Protein AF-A0A1Y1YSC6-F1 (afdb_monomer)

Organism: NCBI:txid1754190

Sequence (112 aa):
MGLGKTIQTISLIWTLLTLIICPASLVMLRSLYEDLSKVSFDIIICDEGHRLKSAQIKTALAIKSLNISKRIILSGTPIQNDMGEFLLWLILLIQEFWVHFNLFEKYLKYPL

InterPro domains:
  IPR000330 SNF2, N-terminal domain [PF00176] (22-111)
  IPR014001 Helicase superfamily 1/2, ATP-binding domain [PS51192] (28-96)
  IPR027417 P-loop containing nucleoside triphosphate hydrolase [SSF52540] (1-110)
  IPR038718 SNF2-like, N-terminal domain superfamily [G3DSA:3.40.50.10810] (1-28)
  IPR038718 SNF2-like, N-terminal domain superfamily [G3DSA:3.40.50.10810] (29-112)
  IPR050496 SNF2/RAD54 Helicase and DNA Repair [PTHR45629] (28-87)

Structure (mmCIF, N/CA/C/O backbone):
data_AF-A0A1Y1YSC6-F1
#
_entry.id   AF-A0A1Y1YSC6-F1
#
loop_
_atom_site.group_PDB
_atom_site.id
_atom_site.type_symbol
_atom_site.label_atom_id
_atom_site.label_alt_id
_atom_site.label_comp_id
_atom_site.label_asym_id
_atom_site.label_entity_id
_atom_site.label_seq_id
_atom_site.pdbx_PDB_ins_code
_atom_site.Cartn_x
_atom_site.Cartn_y
_atom_site.Cartn_z
_atom_site.occupancy
_atom_site.B_iso_or_equiv
_atom_site.auth_seq_id
_atom_site.auth_comp_id
_atom_site.auth_asym_id
_atom_site.auth_atom_id
_atom_site.pdbx_PDB_model_num
ATOM 1 N N . MET A 1 1 ? -1.689 -13.641 -16.057 1.00 49.12 1 MET A N 1
ATOM 2 C CA . MET A 1 1 ? -2.930 -14.259 -16.583 1.00 49.12 1 MET A CA 1
ATOM 3 C C . MET A 1 1 ? -3.237 -15.531 -15.788 1.00 49.12 1 MET A C 1
ATOM 5 O O . MET A 1 1 ? -2.317 -16.295 -15.548 1.00 49.12 1 MET A O 1
ATOM 9 N N . GLY A 1 2 ? -4.477 -15.728 -15.321 1.00 56.69 2 GLY A N 1
ATOM 10 C CA . GLY A 1 2 ? -5.020 -17.050 -14.939 1.00 56.69 2 GLY A CA 1
ATOM 11 C C . GLY A 1 2 ? -4.993 -17.523 -13.472 1.00 56.69 2 GLY A C 1
ATOM 12 O O . GLY A 1 2 ? -5.826 -18.344 -13.117 1.00 56.69 2 GLY A O 1
ATOM 13 N N . LEU A 1 3 ? -4.125 -17.019 -12.588 1.00 58.16 3 LEU A N 1
ATOM 14 C CA . LEU A 1 3 ? -3.903 -17.623 -11.249 1.00 58.16 3 LEU A CA 1
ATOM 15 C C . LEU A 1 3 ? -4.971 -17.338 -10.166 1.00 58.16 3 LEU A C 1
ATOM 17 O O . LEU A 1 3 ? -4.697 -17.478 -8.980 1.00 58.16 3 LEU A O 1
ATOM 21 N N . GLY A 1 4 ? -6.184 -16.920 -10.534 1.00 62.88 4 GLY A N 1
ATOM 22 C CA . GLY A 1 4 ? -7.267 -16.772 -9.555 1.00 62.88 4 GLY A CA 1
ATOM 23 C C . GLY A 1 4 ? -7.036 -15.684 -8.499 1.00 62.88 4 GLY A C 1
ATOM 24 O O . GLY A 1 4 ? -7.508 -15.838 -7.379 1.00 62.88 4 GLY A O 1
ATOM 25 N N . LYS A 1 5 ? -6.358 -14.574 -8.840 1.00 67.38 5 LYS A N 1
ATOM 26 C CA . LYS A 1 5 ? -6.189 -13.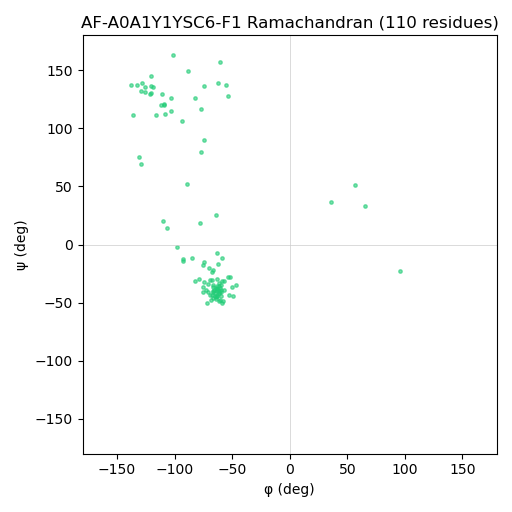413 -7.935 1.00 67.38 5 LYS A CA 1
ATOM 27 C C . 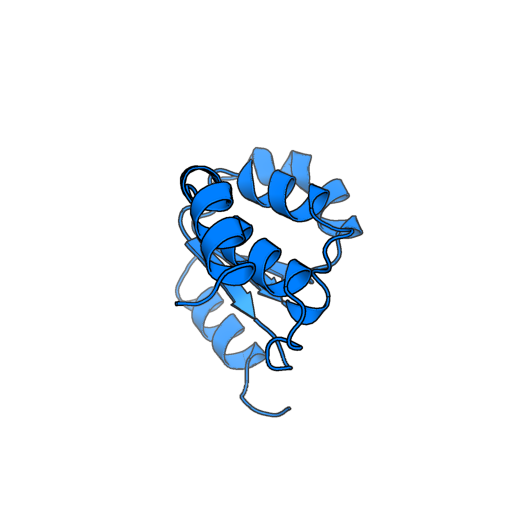LYS A 1 5 ? -7.526 -12.994 -7.326 1.00 67.38 5 LYS A C 1
ATOM 29 O O . LYS A 1 5 ? -7.626 -12.842 -6.124 1.00 67.38 5 LYS A O 1
ATOM 34 N N . THR A 1 6 ? -8.573 -12.942 -8.146 1.00 64.75 6 THR A N 1
ATOM 35 C CA . THR A 1 6 ? -9.946 -12.658 -7.719 1.00 64.75 6 THR A CA 1
ATOM 36 C C . THR A 1 6 ? -10.466 -13.673 -6.694 1.00 64.75 6 THR A C 1
ATOM 38 O O . THR A 1 6 ? -11.079 -13.274 -5.716 1.00 64.75 6 THR A O 1
ATOM 41 N N . ILE A 1 7 ? -10.179 -14.969 -6.858 1.00 66.38 7 ILE A N 1
ATOM 42 C CA . ILE A 1 7 ? -10.588 -16.031 -5.920 1.00 66.38 7 ILE A CA 1
ATOM 43 C C . ILE A 1 7 ? -9.795 -15.933 -4.610 1.00 66.38 7 ILE A C 1
ATOM 45 O O . ILE A 1 7 ? -10.375 -16.058 -3.536 1.00 66.38 7 ILE A O 1
ATOM 49 N N . GLN A 1 8 ? -8.490 -15.657 -4.681 1.00 66.19 8 GLN A N 1
ATOM 50 C CA . GLN A 1 8 ? -7.644 -15.430 -3.505 1.00 66.19 8 GLN A CA 1
ATOM 51 C C . GLN A 1 8 ? -8.106 -14.197 -2.725 1.00 66.19 8 GLN A C 1
ATOM 53 O O . GLN A 1 8 ? -8.244 -14.256 -1.507 1.00 66.19 8 GLN A O 1
ATOM 58 N N . THR A 1 9 ? -8.417 -13.108 -3.429 1.00 62.50 9 THR A N 1
ATOM 59 C CA . THR A 1 9 ? -8.971 -11.888 -2.849 1.00 62.50 9 THR A CA 1
ATOM 60 C C . THR A 1 9 ? -10.326 -12.160 -2.197 1.00 62.50 9 THR A C 1
ATOM 62 O O . THR A 1 9 ? -10.498 -11.821 -1.035 1.00 62.50 9 THR A O 1
ATOM 65 N N . ILE A 1 10 ? -11.256 -12.843 -2.874 1.00 65.69 10 ILE A N 1
ATOM 66 C CA . ILE A 1 10 ? -12.572 -13.205 -2.315 1.00 65.69 10 ILE A CA 1
ATOM 67 C C . ILE A 1 10 ? -12.434 -14.123 -1.090 1.00 65.69 10 ILE A C 1
ATOM 69 O O . ILE A 1 10 ? -13.112 -13.904 -0.090 1.00 65.69 10 ILE A O 1
ATOM 73 N N . SER A 1 11 ? -11.526 -15.103 -1.119 1.00 63.50 11 SER A N 1
ATOM 74 C CA . SER A 1 11 ? -11.244 -15.970 0.034 1.00 63.50 11 SER A CA 1
ATOM 75 C C . SER A 1 11 ? -10.689 -15.185 1.228 1.00 63.50 11 SER A C 1
ATOM 77 O O . SER A 1 11 ? -11.001 -15.522 2.371 1.00 63.50 11 SER A O 1
ATOM 79 N N . LEU A 1 12 ? -9.883 -14.146 0.979 1.00 62.34 12 LEU A N 1
ATOM 80 C CA . LEU A 1 12 ? -9.340 -13.265 2.017 1.00 62.34 12 LEU A CA 1
ATOM 81 C C . LEU A 1 12 ? -10.417 -12.327 2.590 1.00 62.34 12 LEU A C 1
ATOM 83 O O . LEU A 1 12 ? -10.460 -12.125 3.799 1.00 62.34 12 LEU A O 1
ATOM 87 N N . ILE A 1 13 ? -11.313 -11.799 1.742 1.00 64.25 13 ILE A N 1
ATOM 88 C CA . ILE A 1 13 ? -12.490 -11.017 2.172 1.00 64.25 13 ILE A CA 1
ATOM 89 C C . ILE A 1 13 ? -13.388 -11.866 3.066 1.00 64.25 13 ILE A C 1
ATOM 91 O O . ILE A 1 13 ? -13.835 -11.410 4.110 1.00 64.25 13 ILE A O 1
ATOM 95 N N . TRP A 1 14 ? -13.636 -13.116 2.679 1.00 57.62 14 TRP A N 1
ATOM 96 C CA . TRP A 1 14 ? -14.538 -13.996 3.417 1.00 57.62 14 TRP A CA 1
ATOM 97 C C . TRP A 1 14 ? -14.005 -14.383 4.807 1.00 57.62 14 TRP A C 1
ATOM 99 O O . TRP A 1 14 ? -14.780 -14.717 5.698 1.00 57.62 14 TRP A O 1
ATOM 109 N N . THR A 1 15 ? -12.686 -14.329 5.012 1.00 56.00 15 THR A N 1
ATOM 110 C CA . THR A 1 15 ? -12.044 -14.657 6.296 1.00 56.00 15 THR A CA 1
ATOM 111 C C . THR A 1 15 ? -11.823 -13.448 7.205 1.00 56.00 15 THR A C 1
ATOM 113 O O . THR A 1 15 ? -11.561 -13.639 8.392 1.00 56.00 15 THR A O 1
ATOM 116 N N . LEU A 1 16 ? -11.933 -12.216 6.695 1.00 56.31 16 LEU A N 1
ATOM 117 C CA . LEU A 1 16 ? -11.613 -10.995 7.435 1.00 56.31 16 LEU A CA 1
ATOM 118 C C . LEU A 1 16 ? -12.683 -9.920 7.199 1.00 56.31 16 LEU A C 1
ATOM 120 O O . LEU A 1 16 ? -12.780 -9.345 6.120 1.00 56.31 16 LEU A O 1
ATOM 124 N N . LEU A 1 17 ? -13.453 -9.612 8.246 1.0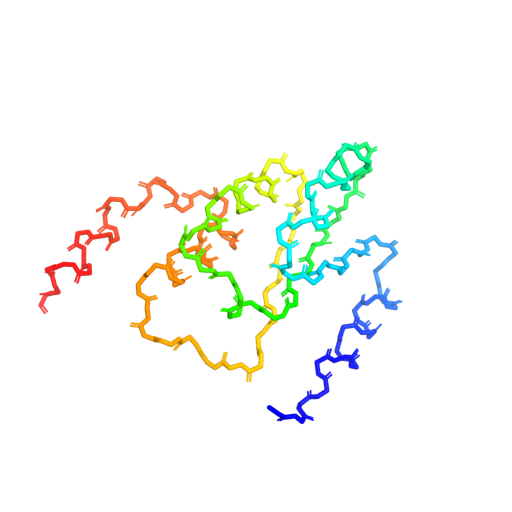0 57.12 17 LEU A N 1
ATOM 125 C CA . LEU A 1 17 ? -14.557 -8.637 8.245 1.00 57.12 17 LEU A CA 1
ATOM 126 C C . LEU A 1 17 ? -14.134 -7.175 7.952 1.00 57.12 17 LEU A C 1
ATOM 128 O O . LEU A 1 17 ? -14.999 -6.329 7.748 1.00 57.12 17 LEU A O 1
ATOM 132 N N . THR A 1 18 ? -12.834 -6.871 7.881 1.00 60.91 18 THR A N 1
ATOM 133 C CA . THR A 1 18 ? -12.277 -5.517 7.678 1.00 60.91 18 THR A CA 1
ATOM 134 C C . THR A 1 18 ? -11.256 -5.493 6.532 1.00 60.91 18 THR A C 1
ATOM 136 O O . THR A 1 18 ? -10.053 -5.327 6.740 1.00 60.91 18 THR A O 1
ATOM 139 N N . LEU A 1 19 ? -11.729 -5.669 5.291 1.00 65.25 19 LEU A N 1
ATOM 140 C CA . LEU A 1 19 ? -10.893 -5.630 4.086 1.00 65.25 19 LEU A CA 1
ATOM 141 C C . LEU A 1 19 ? -11.353 -4.553 3.098 1.00 65.25 19 LEU A C 1
ATOM 143 O O . LEU A 1 19 ? -12.510 -4.543 2.686 1.00 65.25 19 LEU A O 1
ATOM 147 N N . ILE A 1 20 ? -10.421 -3.711 2.639 1.00 65.69 20 ILE A N 1
ATOM 148 C CA . ILE A 1 20 ? -10.636 -2.853 1.466 1.00 65.69 20 ILE A CA 1
ATOM 149 C C . ILE A 1 20 ? -9.770 -3.310 0.307 1.00 65.69 20 ILE A C 1
ATOM 151 O O . ILE A 1 20 ? -8.546 -3.429 0.413 1.00 65.69 20 ILE A O 1
ATOM 155 N N . ILE A 1 21 ? -10.427 -3.470 -0.837 1.00 63.50 21 ILE A N 1
ATOM 156 C CA . ILE A 1 21 ? -9.780 -3.635 -2.131 1.00 63.50 21 ILE A CA 1
ATOM 157 C C . ILE A 1 21 ? -9.900 -2.310 -2.858 1.00 63.50 21 ILE A C 1
ATOM 159 O O . ILE A 1 21 ? -11.001 -1.869 -3.185 1.00 63.50 21 ILE A O 1
ATOM 163 N N . CYS A 1 22 ? -8.761 -1.678 -3.106 1.00 64.81 22 CYS A N 1
ATOM 164 C CA . CYS A 1 22 ? -8.705 -0.494 -3.937 1.00 64.81 22 CYS A CA 1
ATOM 165 C C . CYS A 1 22 ? -8.010 -0.892 -5.244 1.00 64.81 22 CYS A C 1
ATOM 167 O O . CYS A 1 22 ? -6.860 -1.350 -5.198 1.00 64.81 22 CYS A O 1
ATOM 169 N N . PRO A 1 23 ? -8.652 -0.744 -6.420 1.00 60.81 23 PRO A N 1
ATOM 170 C CA . PRO A 1 23 ? -7.881 -0.737 -7.655 1.00 60.81 23 PRO A CA 1
ATOM 171 C C . PRO A 1 23 ? -6.821 0.360 -7.505 1.00 60.81 23 PRO A C 1
ATOM 173 O O . PRO A 1 23 ? -7.142 1.441 -7.009 1.00 60.81 23 PRO A O 1
ATOM 176 N N . ALA A 1 24 ? -5.570 0.114 -7.910 1.00 59.16 24 ALA A N 1
ATOM 177 C CA . ALA A 1 24 ? -4.440 1.038 -7.734 1.00 59.16 24 ALA A CA 1
ATOM 178 C C . ALA A 1 24 ? -4.573 2.384 -8.498 1.00 59.16 24 ALA A C 1
ATOM 180 O O . ALA A 1 24 ? -3.587 3.029 -8.848 1.00 59.16 24 ALA A O 1
ATOM 181 N N . SER A 1 25 ? -5.790 2.840 -8.798 1.00 61.06 25 SER A N 1
ATOM 182 C CA . SER A 1 25 ? -6.080 4.168 -9.310 1.00 61.06 25 SER A CA 1
ATOM 183 C C . SER A 1 25 ? -6.034 5.222 -8.195 1.00 61.06 25 SER A C 1
ATOM 185 O O . SER A 1 25 ? -6.876 5.244 -7.298 1.00 61.06 25 SER A O 1
ATOM 187 N N . LEU A 1 26 ? -5.093 6.163 -8.324 1.00 60.53 26 LEU A N 1
ATOM 188 C CA . LEU A 1 26 ? -4.935 7.380 -7.505 1.00 60.53 26 LEU A CA 1
ATOM 189 C C . LEU A 1 26 ? -6.253 8.155 -7.287 1.00 60.53 26 LEU A C 1
ATOM 191 O O . LEU A 1 26 ? -6.445 8.765 -6.235 1.00 60.53 26 LEU A O 1
ATOM 195 N N . VAL A 1 27 ? -7.133 8.170 -8.293 1.00 64.12 27 VAL A N 1
ATOM 196 C CA . VAL A 1 27 ? -8.336 9.017 -8.318 1.00 64.12 27 VAL A CA 1
ATOM 197 C C . VAL A 1 27 ? -9.355 8.577 -7.266 1.00 64.12 27 VAL A C 1
ATOM 199 O O . VAL A 1 27 ? -9.805 9.417 -6.493 1.00 64.12 27 VAL A O 1
ATOM 202 N N . MET A 1 28 ? -9.650 7.275 -7.175 1.00 65.50 28 MET A N 1
ATOM 203 C CA . MET A 1 28 ? -10.583 6.758 -6.165 1.00 65.50 28 MET A CA 1
ATOM 204 C C . MET A 1 28 ? -10.049 6.923 -4.744 1.00 65.50 28 MET A C 1
ATOM 206 O O . MET A 1 28 ? -10.795 7.258 -3.831 1.00 65.50 28 MET A O 1
ATOM 210 N N . LEU A 1 29 ? -8.749 6.701 -4.542 1.00 70.94 29 LEU A N 1
ATOM 211 C CA . LEU A 1 29 ? -8.181 6.734 -3.197 1.00 70.94 29 LEU A CA 1
ATOM 212 C C . LEU A 1 29 ? -8.231 8.142 -2.602 1.00 70.94 29 LEU A C 1
ATOM 214 O O . LEU A 1 29 ? -8.508 8.296 -1.420 1.00 70.94 29 LEU A O 1
ATOM 218 N N . ARG A 1 30 ? -8.034 9.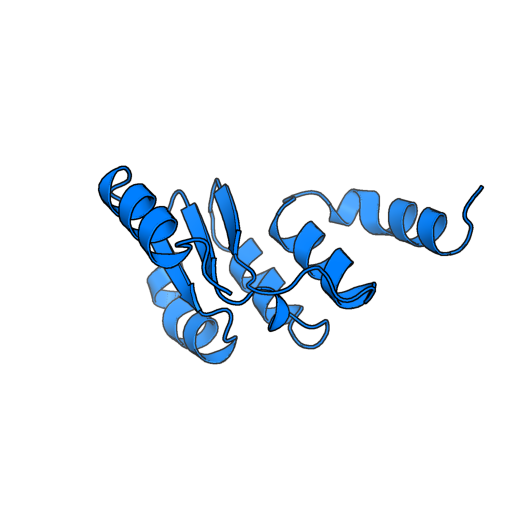177 -3.427 1.00 71.44 30 ARG A N 1
ATOM 219 C CA . ARG A 1 30 ? -8.185 10.572 -2.996 1.00 71.44 30 ARG A CA 1
ATOM 220 C C . ARG A 1 30 ? -9.621 10.942 -2.659 1.00 71.44 30 ARG A C 1
ATOM 222 O O . ARG A 1 30 ? -9.819 11.615 -1.656 1.00 71.44 30 ARG A O 1
ATOM 229 N N . SER A 1 31 ? -10.593 10.527 -3.472 1.00 73.31 31 SER A N 1
ATOM 230 C CA . SER A 1 31 ? -12.002 10.832 -3.195 1.00 73.31 31 SER A CA 1
ATOM 231 C C . SER A 1 31 ? -12.517 10.107 -1.956 1.00 73.31 31 SER A C 1
ATOM 233 O O . SER A 1 31 ? -13.388 10.627 -1.276 1.00 73.31 31 SER A O 1
ATOM 235 N N . LEU A 1 32 ? -11.973 8.924 -1.658 1.00 73.06 32 LEU A N 1
ATOM 236 C CA . LEU A 1 32 ? -12.385 8.110 -0.516 1.00 73.06 32 LEU A CA 1
ATOM 237 C C . LEU A 1 32 ? -11.544 8.364 0.741 1.00 73.06 32 LEU A C 1
ATOM 239 O O . LEU A 1 32 ? -11.935 7.922 1.811 1.00 73.06 32 LEU A O 1
ATOM 243 N N . TYR A 1 33 ? -10.406 9.064 0.652 1.00 77.69 33 TYR A N 1
ATOM 244 C CA . TYR A 1 33 ? -9.463 9.220 1.767 1.00 77.69 33 TYR A CA 1
ATOM 245 C C . TYR A 1 33 ? -10.122 9.742 3.048 1.00 77.69 33 TYR A C 1
ATOM 247 O O . TYR A 1 33 ? -9.849 9.219 4.125 1.00 77.69 33 TYR A O 1
ATOM 255 N N . GLU A 1 34 ? -10.997 10.745 2.943 1.00 78.62 34 GLU A N 1
ATOM 256 C CA . GLU A 1 34 ? -11.694 11.294 4.110 1.00 78.62 34 GLU A CA 1
ATOM 257 C C . GLU A 1 34 ? -12.574 10.254 4.801 1.00 78.62 34 GLU A C 1
ATOM 259 O O . GLU A 1 34 ? -12.561 10.162 6.026 1.00 78.62 34 GLU A O 1
ATOM 264 N N . ASP A 1 35 ? -13.291 9.436 4.038 1.00 77.75 35 ASP A N 1
ATOM 265 C CA . ASP A 1 35 ? -14.155 8.396 4.593 1.00 77.75 35 ASP A CA 1
ATOM 266 C C . ASP A 1 35 ? -13.343 7.208 5.105 1.00 77.75 35 ASP A C 1
ATOM 268 O O . ASP A 1 35 ? -13.630 6.669 6.172 1.00 77.75 35 ASP A O 1
ATOM 272 N N . LEU A 1 36 ? -12.259 6.865 4.408 1.00 75.12 36 LEU A N 1
ATOM 273 C CA . LEU A 1 36 ? -11.328 5.825 4.823 1.00 75.12 36 LEU A CA 1
ATOM 274 C C . LEU A 1 36 ? -10.572 6.203 6.100 1.00 75.12 36 LEU A C 1
ATOM 276 O O . LEU A 1 36 ? -10.315 5.348 6.934 1.00 75.12 36 LEU A O 1
ATOM 280 N N . SER A 1 37 ? -10.246 7.477 6.304 1.00 77.94 37 SER A N 1
ATOM 281 C CA . SER A 1 37 ? -9.563 7.920 7.525 1.00 77.94 37 SER A CA 1
ATOM 282 C C . SER A 1 37 ? -10.421 7.786 8.790 1.00 77.94 37 SER A C 1
ATOM 284 O O . SER A 1 37 ? -9.878 7.708 9.890 1.00 77.94 37 SER A O 1
ATOM 286 N N . LYS A 1 38 ? -11.754 7.734 8.643 1.00 79.12 38 LYS A N 1
ATOM 287 C CA . LYS A 1 38 ? -12.713 7.624 9.756 1.00 79.12 38 LYS A CA 1
ATOM 288 C C . LYS A 1 38 ? -12.949 6.181 10.197 1.00 79.12 38 LYS A C 1
ATOM 290 O O . LYS A 1 38 ? -13.581 5.958 11.227 1.00 79.12 38 LYS A O 1
ATOM 295 N N . VAL A 1 39 ? -12.480 5.210 9.420 1.00 73.75 39 VAL A N 1
ATOM 296 C CA . VAL A 1 39 ? -12.740 3.789 9.639 1.00 73.75 39 VAL A CA 1
ATOM 297 C C . VAL A 1 39 ? -11.413 3.062 9.839 1.00 73.75 39 VAL A C 1
ATOM 299 O O . VAL A 1 39 ? -10.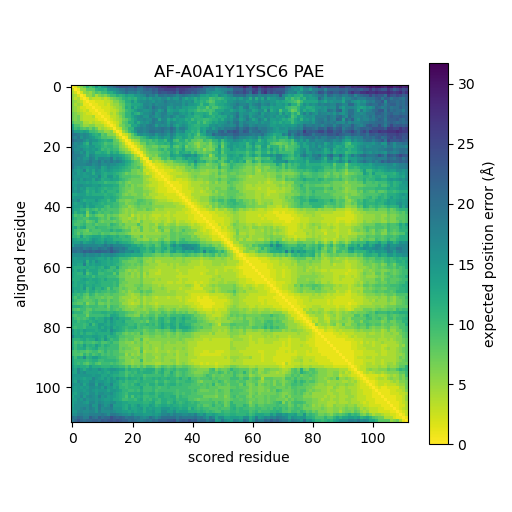433 3.302 9.138 1.00 73.75 39 VAL A O 1
ATOM 302 N N . SER A 1 40 ? -11.362 2.169 10.825 1.00 72.81 40 SER A N 1
ATOM 303 C CA . SER A 1 40 ? -10.191 1.330 11.072 1.00 72.81 40 SER A CA 1
ATOM 304 C C . SER A 1 40 ? -10.195 0.122 10.140 1.00 72.81 40 SER A C 1
ATOM 306 O O . SER A 1 40 ? -11.158 -0.646 10.135 1.00 72.81 40 SER A O 1
ATOM 308 N N . PHE A 1 41 ? -9.104 -0.078 9.401 1.00 77.25 41 PHE A N 1
ATOM 309 C CA . PHE A 1 41 ? -8.922 -1.245 8.539 1.00 77.25 41 PHE A CA 1
ATOM 310 C C . PHE A 1 41 ? -7.623 -1.959 8.871 1.00 77.25 41 PHE A C 1
ATOM 312 O O . PHE A 1 41 ? -6.566 -1.338 8.984 1.00 77.25 41 PHE A O 1
ATOM 319 N N . ASP A 1 42 ? -7.689 -3.283 8.948 1.00 81.69 42 ASP A N 1
ATOM 320 C CA . ASP A 1 42 ? -6.516 -4.099 9.244 1.00 81.69 42 ASP A CA 1
ATOM 321 C C . ASP A 1 42 ? -5.671 -4.342 7.993 1.00 81.69 42 ASP A C 1
ATOM 323 O O . ASP A 1 42 ? -4.445 -4.462 8.084 1.00 81.69 42 ASP A O 1
ATOM 327 N N . ILE A 1 43 ? -6.318 -4.410 6.821 1.00 82.12 43 ILE A N 1
ATOM 328 C CA . ILE A 1 43 ? -5.683 -4.779 5.555 1.00 82.12 43 ILE A CA 1
ATOM 329 C C . ILE A 1 43 ? -6.152 -3.886 4.403 1.00 82.12 43 ILE A C 1
ATOM 331 O O . ILE A 1 43 ? -7.348 -3.662 4.214 1.00 82.12 43 ILE A O 1
ATOM 335 N N . ILE A 1 44 ? -5.201 -3.465 3.566 1.00 82.44 44 ILE A N 1
ATOM 336 C CA . ILE A 1 44 ? -5.472 -2.894 2.242 1.00 82.44 44 ILE A CA 1
ATOM 337 C C . ILE A 1 44 ? -4.842 -3.742 1.141 1.00 82.44 44 ILE A C 1
ATOM 339 O O . ILE A 1 44 ? -3.679 -4.151 1.230 1.00 82.44 44 ILE A O 1
ATOM 343 N N . ILE A 1 45 ? -5.613 -3.976 0.082 1.00 83.31 45 ILE A N 1
ATOM 344 C CA . ILE A 1 45 ? -5.155 -4.654 -1.129 1.00 83.31 45 ILE A CA 1
ATOM 345 C C . ILE A 1 45 ? -5.123 -3.639 -2.269 1.00 83.31 45 ILE A C 1
ATOM 347 O O . ILE A 1 45 ? -6.153 -3.069 -2.628 1.00 83.31 45 ILE A O 1
ATOM 351 N N . CYS A 1 46 ? -3.938 -3.433 -2.840 1.00 82.00 46 CYS A N 1
ATOM 352 C CA . CYS A 1 46 ? -3.734 -2.669 -4.066 1.00 82.00 46 CYS A CA 1
ATOM 353 C C . CYS A 1 46 ? -3.743 -3.636 -5.251 1.00 82.00 46 CYS A C 1
ATOM 355 O O . CYS A 1 46 ? -2.782 -4.384 -5.431 1.00 82.00 46 CYS A O 1
ATOM 357 N N . ASP A 1 47 ? -4.815 -3.629 -6.041 1.00 81.56 47 ASP A N 1
ATOM 358 C CA . ASP A 1 47 ? -4.893 -4.440 -7.260 1.00 81.56 47 ASP A CA 1
ATOM 359 C C . ASP A 1 47 ? -4.319 -3.694 -8.471 1.00 81.56 47 ASP A C 1
ATOM 361 O O . ASP A 1 47 ? -4.389 -2.466 -8.551 1.00 81.56 47 ASP A O 1
ATOM 365 N N . GLU A 1 48 ? -3.753 -4.440 -9.415 1.00 78.38 48 GLU A N 1
ATOM 366 C CA . GLU A 1 48 ? -2.970 -3.932 -10.544 1.00 78.38 48 GLU A CA 1
ATOM 367 C C . GLU A 1 48 ? -1.769 -3.071 -10.123 1.00 78.38 48 GLU A C 1
ATOM 369 O O . GLU A 1 48 ? -1.558 -1.967 -10.624 1.00 78.38 48 GLU A O 1
ATOM 374 N N . GLY A 1 49 ? -0.944 -3.598 -9.213 1.00 75.94 49 GLY A N 1
ATOM 375 C CA . GLY A 1 49 ? 0.240 -2.931 -8.660 1.00 75.94 49 GLY A CA 1
ATOM 376 C C . GLY A 1 49 ? 1.213 -2.363 -9.695 1.00 75.94 49 GLY A C 1
ATOM 377 O O . GLY A 1 49 ? 1.829 -1.336 -9.437 1.00 75.94 49 GLY A O 1
ATOM 378 N N . HIS A 1 50 ? 1.287 -2.939 -10.897 1.00 77.44 50 HIS A N 1
ATOM 379 C CA . HIS A 1 50 ? 2.081 -2.394 -12.008 1.00 77.44 50 HIS A CA 1
ATOM 380 C C . HIS A 1 50 ? 1.619 -1.000 -12.480 1.00 77.44 50 HIS A C 1
ATOM 382 O O . HIS A 1 50 ? 2.336 -0.283 -13.180 1.00 77.44 50 HIS A O 1
ATOM 388 N N . ARG A 1 51 ? 0.397 -0.586 -12.120 1.00 75.56 51 ARG A N 1
ATOM 389 C CA . ARG A 1 51 ? -0.101 0.771 -12.370 1.00 75.56 51 ARG A CA 1
ATOM 390 C C . ARG A 1 51 ? 0.519 1.785 -11.413 1.00 75.56 51 ARG A C 1
ATOM 392 O O . ARG A 1 51 ? 0.485 2.969 -11.743 1.00 75.56 51 ARG A O 1
ATOM 399 N N . LEU A 1 52 ? 1.109 1.346 -10.296 1.00 73.88 52 LEU A N 1
ATOM 400 C CA . LEU A 1 52 ? 1.843 2.174 -9.340 1.00 73.88 52 LEU A CA 1
ATOM 401 C C . LEU A 1 52 ? 3.206 2.563 -9.924 1.00 73.88 52 LEU A C 1
ATOM 403 O O . LEU A 1 52 ? 4.199 1.866 -9.754 1.00 73.88 52 LEU A O 1
ATOM 407 N N . LYS A 1 53 ? 3.252 3.698 -10.625 1.00 69.44 53 LYS A N 1
ATOM 408 C CA . LYS A 1 53 ? 4.491 4.284 -11.172 1.00 69.44 53 LYS A CA 1
ATOM 409 C C . LYS A 1 53 ? 4.990 5.436 -10.303 1.00 69.44 53 LYS A C 1
ATOM 411 O O . LYS A 1 53 ? 4.207 6.014 -9.556 1.00 69.44 53 LYS A O 1
ATOM 416 N N . SER A 1 54 ? 6.256 5.845 -10.441 1.00 60.00 54 SER A N 1
ATOM 417 C CA . SER A 1 54 ? 6.870 6.903 -9.605 1.00 60.00 54 SER A CA 1
ATOM 418 C C . SER A 1 54 ? 6.086 8.231 -9.569 1.00 60.00 54 SER A C 1
ATOM 420 O O . SER A 1 54 ? 6.060 8.912 -8.546 1.00 60.00 54 SER A O 1
ATOM 422 N N . ALA A 1 55 ? 5.330 8.563 -10.623 1.00 59.97 55 ALA A N 1
ATOM 423 C CA . ALA A 1 55 ? 4.400 9.700 -10.647 1.00 59.97 55 ALA A CA 1
ATOM 424 C C . ALA A 1 55 ? 3.292 9.638 -9.564 1.00 59.97 55 ALA A C 1
ATOM 426 O O . ALA A 1 55 ? 2.582 10.615 -9.327 1.00 59.97 55 ALA A O 1
ATOM 427 N N . GLN A 1 56 ? 3.143 8.495 -8.893 1.00 67.06 56 GLN A N 1
ATOM 428 C CA . GLN A 1 56 ? 2.115 8.187 -7.903 1.00 67.06 56 GLN A CA 1
ATOM 429 C C . GLN A 1 56 ? 2.664 8.085 -6.472 1.00 67.06 56 GLN A C 1
ATOM 431 O O . GLN A 1 56 ? 1.985 7.562 -5.590 1.00 67.06 56 GLN A O 1
ATOM 436 N N . ILE A 1 57 ? 3.843 8.658 -6.192 1.00 68.31 57 ILE A N 1
ATOM 437 C CA . ILE A 1 57 ? 4.372 8.801 -4.819 1.00 68.31 57 ILE A CA 1
ATOM 438 C C . ILE A 1 57 ? 3.323 9.415 -3.873 1.00 68.31 57 ILE A C 1
ATOM 440 O O . ILE A 1 57 ? 3.192 8.983 -2.731 1.00 68.31 57 ILE A O 1
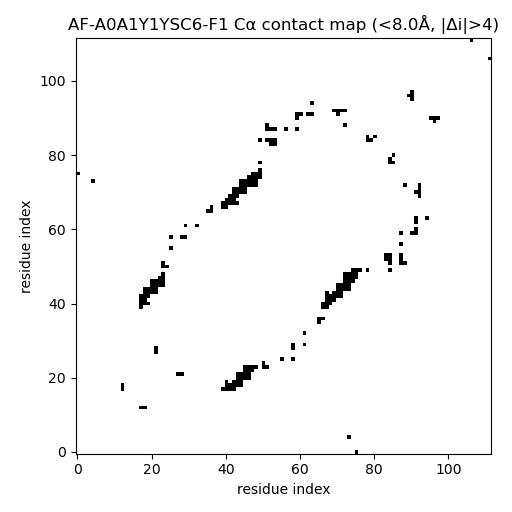ATOM 444 N N . LYS A 1 58 ? 2.498 10.358 -4.352 1.00 72.69 58 LYS A N 1
ATOM 445 C CA . LYS A 1 58 ? 1.397 10.942 -3.563 1.00 72.69 58 LYS A CA 1
ATOM 446 C C . LYS A 1 58 ? 0.346 9.906 -3.135 1.00 72.69 58 LYS A C 1
ATOM 448 O O . LYS A 1 58 ? -0.166 10.016 -2.027 1.00 72.69 58 LYS A O 1
ATOM 453 N N . THR A 1 59 ? 0.043 8.907 -3.971 1.00 74.50 59 THR A N 1
ATOM 454 C CA . THR A 1 59 ? -0.838 7.785 -3.598 1.00 74.50 59 THR A CA 1
ATOM 455 C C . THR A 1 59 ? -0.206 6.968 -2.485 1.00 74.50 59 THR A C 1
ATOM 457 O O . THR A 1 59 ? -0.864 6.667 -1.496 1.00 74.50 59 THR A O 1
ATOM 460 N N . ALA A 1 60 ? 1.078 6.632 -2.632 1.00 75.50 60 ALA A N 1
ATOM 461 C CA . ALA A 1 60 ? 1.776 5.812 -1.655 1.00 75.50 60 ALA A CA 1
ATOM 462 C C . ALA A 1 60 ? 1.871 6.493 -0.288 1.00 75.50 60 ALA A C 1
ATOM 464 O O . ALA A 1 60 ? 1.679 5.846 0.738 1.00 75.50 60 ALA A O 1
ATOM 465 N N . LEU A 1 61 ? 2.084 7.809 -0.275 1.00 77.44 61 LEU A N 1
ATOM 466 C CA . LEU A 1 61 ? 2.064 8.605 0.948 1.00 77.44 61 LEU A CA 1
ATOM 467 C C . LEU A 1 61 ? 0.669 8.662 1.586 1.00 77.44 61 LEU A C 1
ATOM 469 O O . LEU A 1 61 ? 0.574 8.523 2.800 1.00 77.44 61 LEU A O 1
ATOM 473 N N . ALA A 1 62 ? -0.399 8.801 0.792 1.00 78.50 62 ALA A N 1
ATOM 474 C CA . ALA A 1 62 ? -1.773 8.788 1.303 1.00 78.50 62 ALA A CA 1
ATOM 475 C C . ALA A 1 62 ? -2.178 7.415 1.868 1.00 78.50 62 ALA A C 1
ATOM 477 O O . ALA A 1 62 ? -2.794 7.335 2.921 1.00 78.50 62 ALA A O 1
ATOM 478 N N . ILE A 1 63 ? -1.791 6.315 1.216 1.00 79.12 63 ILE A N 1
ATOM 479 C CA . ILE A 1 63 ? -1.995 4.963 1.765 1.00 79.12 63 ILE A CA 1
ATOM 480 C C . ILE A 1 63 ? -1.196 4.787 3.059 1.00 79.12 63 ILE A C 1
ATOM 482 O O . ILE A 1 63 ? -1.667 4.162 4.004 1.00 79.12 63 ILE A O 1
ATOM 486 N N . LYS A 1 64 ? 0.019 5.340 3.116 1.00 79.56 64 LYS A N 1
ATOM 487 C CA . LYS A 1 64 ? 0.878 5.257 4.296 1.00 79.56 64 LYS A CA 1
ATOM 488 C C . LYS A 1 64 ? 0.347 6.068 5.482 1.00 79.56 64 LYS A C 1
ATOM 490 O O . LYS A 1 64 ? 0.609 5.672 6.614 1.00 79.56 64 LYS A O 1
ATOM 495 N N . SER A 1 65 ? -0.359 7.176 5.246 1.00 80.31 65 SER A N 1
ATOM 496 C CA . SER A 1 65 ? -0.964 7.967 6.324 1.00 80.31 65 SER A CA 1
ATOM 497 C C . SER A 1 65 ? -2.200 7.306 6.934 1.00 80.31 65 SER A C 1
ATOM 499 O O . SER A 1 65 ? -2.607 7.690 8.027 1.00 80.31 65 SER A O 1
ATOM 501 N N . LEU A 1 66 ? -2.773 6.295 6.274 1.00 80.06 66 LEU A N 1
ATOM 502 C CA . LEU A 1 66 ? -3.818 5.463 6.860 1.00 80.06 66 LEU A CA 1
ATOM 503 C C . LEU A 1 66 ? -3.210 4.497 7.889 1.00 80.06 66 LEU A C 1
ATOM 505 O O . LEU A 1 66 ? -2.182 3.854 7.646 1.00 80.06 66 LEU A O 1
ATOM 509 N N . ASN A 1 67 ? -3.875 4.370 9.038 1.00 80.12 67 ASN A N 1
ATOM 510 C CA . ASN A 1 67 ? -3.466 3.472 10.114 1.00 80.12 67 ASN A CA 1
ATOM 511 C C . ASN A 1 67 ? -3.844 2.017 9.784 1.00 80.12 67 ASN A C 1
ATOM 513 O O . ASN A 1 67 ? -4.871 1.521 10.237 1.00 80.12 67 ASN A O 1
ATOM 517 N N . ILE A 1 68 ? -3.035 1.367 8.943 1.00 82.44 68 ILE A N 1
ATOM 518 C CA . ILE A 1 68 ? -3.289 0.020 8.412 1.00 82.44 68 ILE A CA 1
ATOM 519 C C . ILE A 1 68 ? -2.145 -0.914 8.804 1.00 82.44 68 ILE A C 1
ATOM 521 O O . ILE A 1 68 ? -0.980 -0.601 8.552 1.00 82.44 68 ILE A O 1
ATOM 525 N N . SER A 1 69 ? -2.484 -2.080 9.360 1.00 83.12 69 SER A N 1
ATOM 526 C CA . SER A 1 69 ? -1.507 -3.075 9.824 1.00 83.12 69 SER A CA 1
ATOM 527 C C . SER A 1 69 ? -0.851 -3.852 8.679 1.00 83.12 69 SER A C 1
ATOM 529 O O . SER A 1 69 ? 0.353 -4.101 8.712 1.00 83.12 69 SER A O 1
ATOM 531 N N . LYS A 1 70 ? -1.618 -4.241 7.653 1.00 84.50 70 LYS A N 1
ATOM 532 C CA . LYS A 1 70 ? -1.131 -5.085 6.552 1.00 84.50 70 LYS A CA 1
ATOM 533 C C . LYS A 1 70 ? -1.443 -4.473 5.195 1.00 84.50 70 LYS A C 1
ATOM 535 O O . LYS A 1 70 ? -2.532 -3.965 4.943 1.00 84.50 70 LYS A O 1
ATOM 540 N N . ARG A 1 71 ? -0.484 -4.562 4.279 1.00 85.44 71 ARG A N 1
ATOM 541 C CA . ARG A 1 71 ? -0.610 -4.047 2.913 1.00 85.44 71 ARG A CA 1
ATOM 542 C C . ARG A 1 71 ? -0.223 -5.144 1.941 1.00 85.44 71 ARG A C 1
ATOM 544 O O . ARG A 1 71 ? 0.805 -5.791 2.121 1.00 85.44 71 ARG A O 1
ATOM 551 N N . ILE A 1 72 ? -1.050 -5.356 0.928 1.00 85.38 72 ILE A N 1
ATOM 552 C CA . ILE A 1 72 ? -0.835 -6.371 -0.102 1.00 85.38 72 ILE A CA 1
ATOM 553 C C . ILE A 1 72 ? -0.892 -5.678 -1.458 1.00 85.38 72 ILE A C 1
ATOM 555 O O . ILE A 1 72 ? -1.821 -4.923 -1.733 1.00 85.38 72 ILE A O 1
ATOM 559 N N . ILE A 1 73 ? 0.093 -5.946 -2.312 1.00 84.75 73 ILE A N 1
ATOM 560 C CA . ILE A 1 73 ? 0.092 -5.503 -3.706 1.00 84.75 73 ILE A CA 1
ATOM 561 C C . ILE A 1 73 ? -0.127 -6.736 -4.579 1.00 84.75 73 ILE A C 1
ATOM 563 O O . ILE A 1 73 ? 0.658 -7.682 -4.542 1.00 84.75 73 ILE A O 1
ATOM 567 N N . LEU A 1 74 ? -1.200 -6.727 -5.363 1.00 84.00 74 LEU A N 1
ATOM 568 C CA . LEU A 1 74 ? -1.492 -7.748 -6.357 1.00 84.00 74 LEU A CA 1
ATOM 569 C C . LEU A 1 74 ? -1.144 -7.189 -7.732 1.00 84.00 74 LEU A C 1
ATOM 571 O O . LEU A 1 74 ? -1.620 -6.129 -8.120 1.00 84.00 74 LEU A O 1
ATOM 575 N N . SER A 1 75 ? -0.313 -7.900 -8.490 1.00 81.81 75 SER A N 1
ATOM 576 C CA . SER A 1 75 ? -0.002 -7.526 -9.872 1.00 81.81 75 SER A CA 1
ATOM 577 C C . SER A 1 75 ? -0.095 -8.727 -10.800 1.00 81.81 75 SER A C 1
ATOM 579 O O . SER A 1 75 ? 0.333 -9.832 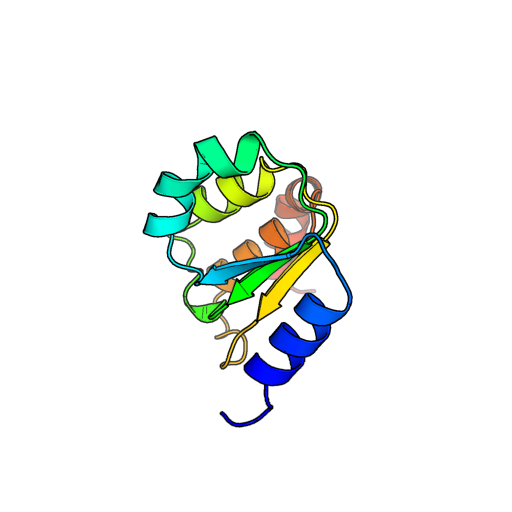-10.459 1.00 81.81 75 SER A O 1
ATOM 581 N N . GLY A 1 76 ? -0.698 -8.530 -11.976 1.00 77.31 76 GLY A N 1
ATOM 582 C CA . GLY A 1 76 ? -0.732 -9.491 -13.083 1.00 77.31 76 GLY A CA 1
ATOM 583 C C . GLY A 1 76 ? 0.603 -9.708 -13.785 1.00 77.31 76 GLY A C 1
ATOM 584 O O . GLY A 1 76 ? 0.768 -10.751 -14.422 1.00 77.31 76 GLY A O 1
ATOM 585 N N . THR A 1 77 ? 1.527 -8.762 -13.637 1.00 76.81 77 THR A N 1
ATOM 586 C CA . THR A 1 77 ? 2.834 -8.734 -14.293 1.00 76.81 77 THR A CA 1
ATOM 587 C C . THR A 1 77 ? 3.954 -8.729 -13.252 1.00 76.81 77 THR A C 1
ATOM 589 O O . THR A 1 77 ? 3.785 -8.128 -12.185 1.00 76.81 77 THR A O 1
ATOM 592 N N . PRO A 1 78 ? 5.096 -9.381 -13.535 1.00 78.44 78 PRO A N 1
ATOM 593 C CA . PRO A 1 78 ? 6.293 -9.207 -12.718 1.00 78.44 78 PRO A CA 1
ATOM 594 C C . PRO A 1 78 ? 6.750 -7.738 -12.744 1.00 78.44 78 PRO A C 1
ATOM 596 O O . PRO A 1 78 ? 6.414 -7.008 -13.681 1.00 78.44 78 PRO A O 1
ATOM 599 N N . ILE A 1 79 ? 7.511 -7.324 -11.724 1.00 77.44 79 ILE A N 1
ATOM 600 C CA . ILE A 1 79 ? 8.140 -5.992 -11.658 1.00 77.44 79 ILE A CA 1
ATOM 601 C C . ILE A 1 79 ? 8.964 -5.758 -12.924 1.00 77.44 79 ILE A C 1
ATOM 603 O O . ILE A 1 79 ? 9.797 -6.590 -13.292 1.00 77.44 79 ILE A O 1
ATOM 607 N N . GLN A 1 80 ? 8.734 -4.629 -13.593 1.00 74.06 80 GLN A N 1
ATOM 608 C CA . GLN A 1 80 ? 9.276 -4.367 -14.925 1.00 74.06 80 GLN A CA 1
ATOM 609 C C . GLN A 1 80 ? 10.655 -3.699 -14.874 1.00 74.06 80 GLN A C 1
ATOM 611 O O . GLN A 1 80 ? 10.829 -2.660 -15.488 1.00 74.06 80 GLN A O 1
ATOM 616 N N . ASN A 1 81 ? 11.625 -4.259 -14.136 1.00 77.19 81 ASN A N 1
ATOM 617 C CA . ASN A 1 81 ? 12.993 -3.718 -13.964 1.00 77.19 81 ASN A CA 1
ATOM 618 C C . ASN A 1 81 ? 13.076 -2.170 -13.908 1.00 77.19 81 ASN A C 1
ATOM 620 O O . ASN A 1 81 ? 13.995 -1.554 -14.447 1.00 77.19 81 ASN A O 1
ATOM 624 N N . ASP A 1 82 ? 12.074 -1.546 -13.289 1.00 81.38 82 ASP A N 1
ATOM 625 C CA . ASP A 1 82 ? 11.950 -0.109 -13.122 1.00 81.38 82 ASP A CA 1
ATOM 626 C C . ASP A 1 82 ? 12.199 0.173 -11.647 1.00 81.38 82 ASP A C 1
ATOM 628 O O . ASP A 1 82 ? 11.444 -0.237 -10.759 1.00 81.38 82 ASP A O 1
ATOM 632 N N . MET A 1 83 ? 13.311 0.847 -11.376 1.00 77.94 83 MET A N 1
ATOM 633 C CA . MET A 1 83 ? 13.736 1.122 -10.007 1.00 77.94 83 MET A CA 1
ATOM 634 C C . MET A 1 83 ? 12.731 2.008 -9.267 1.00 77.94 83 MET A C 1
ATOM 636 O O . MET A 1 83 ? 12.586 1.886 -8.053 1.00 77.94 83 MET A O 1
ATOM 640 N N . GLY A 1 84 ? 12.009 2.875 -9.981 1.00 78.38 84 GLY A N 1
ATOM 641 C CA . GLY A 1 84 ? 10.970 3.716 -9.402 1.00 78.38 84 GLY A CA 1
ATOM 642 C C . GLY A 1 84 ? 9.752 2.908 -8.958 1.00 78.38 84 GLY A C 1
ATOM 643 O O . GLY A 1 84 ? 9.252 3.131 -7.857 1.00 78.38 84 GLY A O 1
ATOM 644 N N . GLU A 1 85 ? 9.296 1.959 -9.778 1.00 79.75 85 GLU A N 1
ATOM 645 C CA . GLU A 1 85 ? 8.230 1.006 -9.437 1.00 79.75 85 GLU A CA 1
ATOM 646 C C . GLU A 1 85 ? 8.619 0.179 -8.206 1.00 79.75 85 GLU A C 1
ATOM 648 O O . GLU A 1 85 ? 7.879 0.129 -7.222 1.00 79.75 85 GLU A O 1
ATOM 653 N N . PHE A 1 86 ? 9.819 -0.403 -8.224 1.00 82.69 86 PHE A N 1
ATOM 654 C CA . PHE A 1 86 ? 10.307 -1.243 -7.136 1.00 82.69 86 PHE A CA 1
ATOM 655 C C . PHE A 1 86 ? 10.405 -0.485 -5.803 1.00 82.69 86 PHE A C 1
ATOM 657 O O . PHE A 1 86 ? 9.903 -0.950 -4.775 1.00 82.69 86 PHE A O 1
ATOM 664 N N . LEU A 1 87 ? 10.996 0.715 -5.814 1.00 81.06 87 LEU A N 1
ATOM 665 C CA . LEU A 1 87 ? 11.091 1.563 -4.623 1.00 81.06 87 LEU A CA 1
ATOM 666 C C . LEU A 1 87 ? 9.707 1.955 -4.100 1.00 81.06 87 LEU A C 1
ATOM 668 O O . LEU A 1 87 ? 9.484 1.950 -2.890 1.00 81.06 87 LEU A O 1
ATOM 672 N N . LEU A 1 88 ? 8.762 2.258 -4.993 1.00 80.81 88 LEU A N 1
ATOM 673 C CA . LEU A 1 88 ? 7.397 2.606 -4.609 1.00 80.81 88 LEU A CA 1
ATOM 674 C C . LEU A 1 88 ? 6.685 1.442 -3.909 1.00 80.81 88 LEU A C 1
ATOM 676 O O . LEU A 1 88 ? 5.989 1.660 -2.915 1.00 80.81 88 LEU A O 1
ATOM 680 N N . TRP A 1 89 ? 6.883 0.210 -4.383 1.00 85.81 89 TRP A N 1
ATOM 681 C CA . TRP A 1 89 ? 6.325 -0.983 -3.744 1.00 85.81 89 TRP A CA 1
ATOM 682 C C . TRP A 1 89 ? 6.930 -1.203 -2.354 1.00 85.81 89 TRP A C 1
ATOM 684 O O . TRP A 1 89 ? 6.189 -1.467 -1.409 1.00 85.81 89 TRP A O 1
ATOM 694 N N . LEU A 1 90 ? 8.244 -1.021 -2.188 1.00 85.38 90 LEU A N 1
ATOM 695 C CA . LEU A 1 90 ? 8.899 -1.123 -0.878 1.00 85.38 90 LEU A CA 1
ATOM 696 C C . LEU A 1 90 ? 8.400 -0.065 0.108 1.00 85.38 90 LEU A C 1
ATOM 698 O O . LEU A 1 90 ? 8.081 -0.389 1.249 1.00 85.38 90 LEU A O 1
ATOM 702 N N . ILE A 1 91 ? 8.271 1.184 -0.342 1.00 81.00 91 ILE A N 1
ATOM 703 C CA . ILE A 1 91 ? 7.721 2.295 0.446 1.00 81.00 91 ILE A CA 1
ATOM 704 C C . ILE A 1 91 ? 6.305 1.985 0.950 1.00 81.00 91 ILE A C 1
ATOM 706 O O . ILE A 1 91 ? 5.945 2.360 2.069 1.00 81.00 91 ILE A O 1
ATOM 710 N N . LEU A 1 92 ? 5.494 1.334 0.114 1.00 82.44 92 LEU A N 1
ATOM 711 C CA . LEU A 1 92 ? 4.140 0.926 0.461 1.00 82.44 92 LEU A CA 1
ATOM 712 C C . LEU A 1 92 ? 4.144 -0.232 1.454 1.00 82.44 92 LEU A C 1
ATOM 714 O O . LEU A 1 92 ? 3.469 -0.150 2.475 1.00 82.44 92 LEU A O 1
ATOM 718 N N . LEU A 1 93 ? 4.896 -1.294 1.178 1.00 85.75 93 LEU A N 1
ATOM 719 C CA . LEU A 1 93 ? 4.861 -2.528 1.963 1.00 85.75 93 LEU A CA 1
ATOM 720 C C . LEU A 1 93 ? 5.568 -2.396 3.318 1.00 85.75 93 LEU A C 1
ATOM 722 O O . LEU A 1 93 ? 5.137 -3.012 4.289 1.00 85.75 93 LEU A O 1
ATOM 726 N N . ILE A 1 94 ? 6.621 -1.581 3.406 1.00 84.38 94 ILE A N 1
ATOM 727 C CA . ILE A 1 94 ? 7.487 -1.479 4.583 1.00 84.38 94 ILE A CA 1
ATOM 728 C C . ILE A 1 94 ? 7.378 -0.069 5.173 1.00 84.38 94 ILE A C 1
ATOM 730 O O . ILE A 1 94 ? 7.846 0.922 4.611 1.00 84.38 94 ILE A O 1
ATOM 734 N N . GLN A 1 95 ? 6.776 0.022 6.358 1.00 73.50 95 GLN A N 1
ATOM 735 C CA . GLN A 1 95 ? 6.415 1.287 7.006 1.00 73.50 95 GLN A CA 1
ATOM 736 C C . GLN A 1 95 ? 7.632 2.199 7.280 1.00 73.50 95 GLN A C 1
ATOM 738 O O . GLN A 1 95 ? 7.541 3.419 7.093 1.00 73.50 95 GLN A O 1
ATOM 743 N N . GLU A 1 96 ? 8.790 1.608 7.595 1.00 76.12 96 GLU A N 1
ATOM 744 C CA . GLU A 1 96 ? 10.046 2.295 7.944 1.00 76.12 96 GLU A CA 1
ATOM 745 C C . GLU A 1 96 ? 11.128 2.250 6.850 1.00 76.12 96 GLU A C 1
ATOM 747 O O . GLU A 1 96 ? 12.286 2.597 7.090 1.00 76.12 96 GLU A O 1
ATOM 752 N N . PHE A 1 97 ? 10.776 1.875 5.615 1.00 80.06 97 PHE A N 1
ATOM 753 C CA . PHE A 1 97 ? 11.764 1.740 4.534 1.00 80.06 97 PHE A CA 1
ATOM 754 C C . PHE A 1 97 ? 12.565 3.020 4.268 1.00 80.06 97 PHE A C 1
ATOM 756 O O . PHE A 1 97 ? 13.739 2.966 3.918 1.00 80.06 97 PHE A O 1
ATOM 763 N N . TRP A 1 98 ? 11.954 4.183 4.494 1.00 70.56 98 TRP A N 1
ATOM 764 C CA . TRP A 1 98 ? 12.574 5.486 4.259 1.00 70.56 98 TRP A CA 1
ATOM 765 C C . TRP A 1 98 ? 13.862 5.719 5.048 1.00 70.56 98 TRP A C 1
ATOM 767 O O . TRP A 1 98 ? 14.764 6.369 4.531 1.00 70.56 98 TRP A O 1
ATOM 777 N N . VAL A 1 99 ? 13.984 5.148 6.251 1.00 77.31 99 VAL A N 1
ATOM 778 C CA . VAL A 1 99 ? 15.219 5.229 7.054 1.00 77.31 99 VAL A CA 1
ATOM 779 C C . VAL A 1 99 ? 16.390 4.578 6.312 1.00 77.31 99 VAL A C 1
ATOM 781 O O . VAL A 1 99 ? 17.525 5.043 6.380 1.00 77.31 99 VAL A O 1
ATOM 784 N N . HIS A 1 100 ? 16.095 3.540 5.533 1.00 80.19 100 HIS A N 1
ATOM 785 C CA . HIS A 1 100 ? 17.062 2.769 4.765 1.00 80.19 100 HIS A CA 1
ATOM 786 C C . HIS A 1 100 ? 17.136 3.200 3.296 1.00 80.19 100 HIS A C 1
ATOM 788 O O . HIS A 1 100 ? 17.966 2.671 2.561 1.00 80.19 100 HIS A O 1
ATOM 794 N N . PHE A 1 101 ? 16.316 4.162 2.858 1.00 79.94 101 PHE A N 1
ATOM 795 C CA . PHE A 1 101 ? 16.200 4.537 1.447 1.00 79.94 101 PHE A CA 1
ATOM 796 C C . PHE A 1 101 ? 17.539 4.985 0.862 1.00 79.94 101 PHE A C 1
ATOM 798 O O . PHE A 1 101 ? 17.964 4.454 -0.157 1.00 79.94 101 PHE A O 1
ATOM 805 N N . ASN A 1 102 ? 18.251 5.886 1.545 1.00 79.31 102 ASN A N 1
ATOM 806 C CA . ASN A 1 102 ? 19.544 6.394 1.075 1.00 79.31 102 ASN A CA 1
ATOM 807 C C . ASN A 1 102 ? 20.616 5.295 1.014 1.00 79.31 102 ASN A C 1
ATOM 809 O O . ASN A 1 102 ? 21.447 5.280 0.107 1.00 79.31 102 ASN A O 1
ATOM 813 N N . LEU A 1 103 ? 20.602 4.367 1.977 1.00 80.56 103 LEU A N 1
ATOM 814 C CA . LEU A 1 103 ? 21.514 3.225 1.989 1.00 80.56 103 LEU A CA 1
ATOM 815 C C . LEU A 1 103 ? 21.207 2.292 0.814 1.00 80.56 103 LEU A C 1
ATOM 817 O O . LEU A 1 103 ? 22.113 1.887 0.092 1.00 80.56 103 LEU A O 1
ATOM 821 N N . PHE A 1 104 ? 19.928 1.998 0.600 1.00 82.75 104 PHE A N 1
ATOM 822 C CA . PHE A 1 104 ? 19.464 1.145 -0.480 1.00 82.75 104 PHE A CA 1
ATOM 823 C C . PHE A 1 104 ? 19.752 1.759 -1.857 1.00 82.75 104 PHE A C 1
ATOM 825 O O . PHE A 1 104 ? 20.296 1.091 -2.731 1.00 82.75 104 PHE A O 1
ATOM 832 N N . GLU A 1 105 ? 19.493 3.055 -2.035 1.00 78.94 105 GLU A N 1
ATOM 833 C CA . GLU A 1 105 ? 19.817 3.789 -3.260 1.00 78.94 105 GLU A CA 1
ATOM 834 C C . GLU A 1 105 ? 21.326 3.764 -3.552 1.00 78.94 105 GLU A C 1
ATOM 836 O O . GLU A 1 105 ? 21.738 3.591 -4.700 1.00 78.94 105 GLU A O 1
ATOM 841 N N . LYS A 1 106 ? 22.163 3.873 -2.512 1.00 81.38 106 LYS A N 1
ATOM 842 C CA . LYS A 1 106 ? 23.619 3.755 -2.644 1.00 81.38 106 LYS A CA 1
ATOM 843 C C . LYS A 1 106 ? 24.041 2.356 -3.106 1.00 81.38 106 LYS A C 1
ATOM 845 O O . LYS A 1 106 ? 24.855 2.269 -4.021 1.00 81.38 106 LYS A O 1
ATOM 850 N N . TYR A 1 107 ? 23.477 1.294 -2.527 1.00 82.75 107 TYR A N 1
ATOM 851 C CA . TYR A 1 107 ? 23.737 -0.091 -2.953 1.00 82.75 107 TYR A CA 1
ATOM 852 C C . TYR A 1 107 ? 23.340 -0.346 -4.409 1.00 82.75 107 TYR A C 1
ATOM 854 O O . TYR A 1 107 ? 24.040 -1.053 -5.124 1.00 82.75 107 TYR A O 1
ATOM 862 N N . LEU A 1 108 ? 22.236 0.247 -4.864 1.00 78.94 108 LEU A N 1
ATOM 863 C CA . LEU A 1 108 ? 21.773 0.093 -6.243 1.00 78.94 108 LEU A CA 1
ATOM 864 C C . LEU A 1 108 ? 22.658 0.825 -7.259 1.00 78.94 108 LEU A C 1
ATOM 866 O O . LEU A 1 108 ? 22.822 0.348 -8.378 1.00 78.94 108 LEU A O 1
ATOM 870 N N . LYS A 1 109 ? 23.219 1.982 -6.886 1.00 76.88 109 LYS A N 1
ATOM 871 C CA . LYS A 1 109 ? 24.120 2.763 -7.753 1.00 76.88 109 LYS A CA 1
ATOM 872 C C . LYS A 1 109 ? 25.542 2.207 -7.792 1.00 76.88 109 LYS A C 1
ATOM 874 O O . LYS A 1 109 ? 26.220 2.369 -8.801 1.00 76.88 109 LYS A O 1
ATOM 879 N N . TYR A 1 110 ? 25.984 1.577 -6.707 1.00 79.44 110 TYR A N 1
ATOM 880 C CA . TYR A 1 110 ? 27.326 1.019 -6.561 1.00 79.44 110 TYR A CA 1
ATOM 881 C C . TYR A 1 110 ? 27.233 -0.418 -6.036 1.00 79.44 110 TYR A C 1
ATOM 883 O O . TYR A 1 110 ? 27.468 -0.647 -4.845 1.00 79.44 110 TYR A O 1
ATOM 891 N N . PRO A 1 111 ? 26.842 -1.378 -6.894 1.00 66.56 111 PRO A N 1
ATOM 892 C CA . PRO A 1 111 ? 26.870 -2.785 -6.524 1.00 66.56 111 PRO A CA 1
ATOM 893 C C . PRO A 1 111 ? 28.320 -3.209 -6.238 1.00 66.56 111 PRO A C 1
ATOM 895 O O . PRO A 1 111 ? 29.238 -2.760 -6.928 1.00 66.56 111 PRO A O 1
ATOM 898 N N . LEU A 1 112 ? 28.506 -4.012 -5.185 1.00 66.69 112 LEU A N 1
ATOM 899 C CA . LEU A 1 112 ? 29.800 -4.592 -4.793 1.00 66.69 112 LEU A CA 1
ATOM 900 C C . LEU A 1 112 ? 30.403 -5.459 -5.904 1.00 66.69 112 LEU A C 1
ATOM 902 O O . LEU A 1 112 ? 29.619 -6.156 -6.588 1.00 66.69 112 LEU A O 1
#

Mean predicted aligned error: 9.08 Å

Foldseek 3Di:
DDPPPVVVVVVVCVVDVFEDEDAQDPPVCVVCLVVQQVDDHQEYEHEQLVVDFLVCLVVLVSLLPRPYNAYHYHHPDDDPPDVRSVVSVCSNGPNPCVVCVVVVVVCVVDPD

Solvent-accessible surface area (backbone atoms only — not comparable to full-atom values): 6666 Å² total; per-residue (Å²): 117,86,85,46,64,69,57,55,51,51,56,52,47,75,76,37,98,46,65,48,79,41,65,50,50,60,68,60,54,61,74,41,40,72,65,51,69,76,50,87,37,52,35,42,35,31,36,49,38,80,65,48,43,61,95,40,53,68,47,45,51,56,59,63,72,43,80,55,81,41,66,45,75,41,52,78,60,78,87,78,89,40,71,50,36,53,51,51,52,44,55,54,64,34,91,67,41,71,83,45,40,68,60,52,54,47,46,72,76,54,69,130

Nearest PDB structures (foldseek):
  8qyv-assembly1_M  TM=8.067E-01  e=1.275E-04  Saccharomyces cerevisiae S288C
  8qkv-assembly1_M  TM=7.943E-01  e=8.993E-04  Saccharomyces cerevisiae S288C
  6ne3-assembly1_W  TM=6.463E-01  e=3.023E-03  Homo sapiens
  8x15-assembly1_I  TM=6.713E-01  e=4.234E-03  Homo sapiens
  8xvg-assembly1_H  TM=6.583E-01  e=1.423E-02  Homo sapiens

Secondary structure (DSSP, 8-state):
--S-HHHHHHHHHHH-SSEEEEES-HHHHHHHHHHHHTS-EEEEEEESGGG--GGGHHHHHHHHHS-EEEEEEE-SS---S-HHHHHHHHHHH-TTHHHHHHHHHHHHHS--

pLDDT: mean 73.89, std 8.64, range [49.12, 85.81]

Radius of gyration: 14.93 Å; Cα contacts (8 Å, |Δi|>4): 119; chains: 1; bounding box: 44×29×28 Å

=== Feature glossary ===
The record interleaves many kinds of information about one protein. Here is each kind framed as the question it answers.

Q: Are the domains correctly placed relative to each other?
A: Predicted aligned error is AlphaFold's pairwise confidence. Unlike pLDDT (per-residue), PAE is per-residue-pair and captures whether two parts of the structure are correctly placed relative to each other. Units are ångströms of expected positional error.

Q: Which residues are in helices, strands, or loops?
A: Eight-state secondary structure (DSSP): H is the canonical α-helix, G the tighter 3₁₀-helix, I the wider π-helix; E/B are β-structure, T and S are turns and bends, and '-' is everything else. DSSP derives these from the pattern of main-chain N–H···O=C hydrogen bonds, not from the sequence.

Q: What if only a Cα trace is available?
A: P-SEA three-state annotation labels each residue as helix, strand, or coil based purely on the geometry of the Cα trace. It serves as a fallback when the full backbone (and thus DSSP) is unavailable.

Q: What are the backbone torsion angles?
A: φ (phi) and ψ (psi) are the two rotatable backbone dihedrals per residue: φ is the C(i-1)–N–Cα–C torsion, ψ is the N–Cα–C–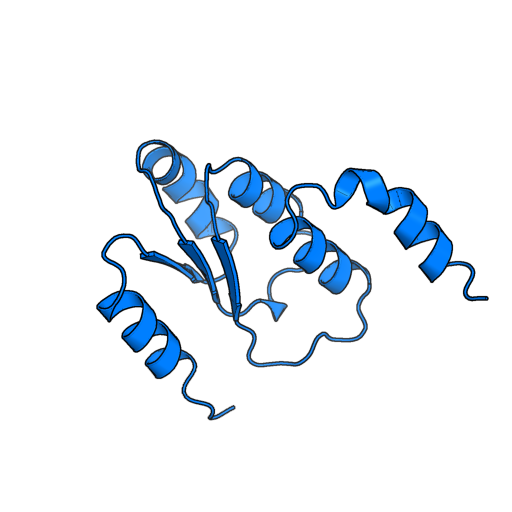N(i+1) torsion, both in degrees on (−180°, 180°]. α-helical residues cluster near (−60°, −45°); β-strand residues near (−120°, +130°). A Ramachandran plot is simply a scatter of (φ, ψ) for every residue.

Q: What known structures does this most resemble?
A: Structural nearest neighbors (via Foldseek easy-search vs the PDB). Reported per hit: target PDB id, E-value, and alignment TM-score. A TM-score above ~0.5 is the conventional threshold for 'same fold'.

Q: What family and function is it annotated with?
A: Database cross-references. InterPro integrates a dozen domain/family signature databases into unified entries with residue-range hits. GO terms attach function/process/location labels with evidence codes. CATH codes position the fold in a four-level structural taxonomy. Organism is the NCBI-taxonomy species name.

Q: Which residues are buried vs exposed?
A: Solvent accessibility: the surface area of each residue that a 1.4 Å water probe can touch, in Å². When only backbone atoms are present the absolute values are lower than full-atom SASA (side chains contribute most of the area) and are flagged as backbone-only.

Q: What do the diagnostic plots show?
A: Three diagnostic plots accompany the record. The Cα contact map visualizes the tertiary structure as a 2D adjacency matrix (8 Å cutoff, sequence-local contacts suppressed). The Ramachandran plot shows the distribution of backbone (φ, ψ) torsions, with points in the α and β basins reflecting secondary structure content. The PAE plot shows AlphaFold's inter-residue confidence as a color matrix.

Q: What is the amino-acid chain?
A: The amino-acid sequence is the protein's primary structure: the linear order of residues from the N-terminus to the C-terminus, written in one-letter code. Everything else here — the 3D coordinates, the secondary structure, the domain annotations — is ultimately a consequence of this string.

Q: What do the rendered images show?
A: The six renders are orthographic views along the three Cartesian axes in both directions. Representation (cartoon, sticks, or surface) and color scheme (sequence-rainbow or by-chain) vary across proteins so the training set covers all the common visualization conventions.

Q: Where is each backbone atom in 3D?
A: The mmCIF table is the protein's shape written out atom by atom. For each backbone N, Cα, C, and carbonyl O, it records an (x, y, z) coordinate triple in Å plus the residue type, chain letter, and residue number.

Q: How mobile is each atom in the crystal?
A: For experimental (PDB) structures, the B-factor (temperature factor) quantifies the positional spread of each atom in the crystal — a combination of thermal vibration and static disorder — in units of Å². High B-factors mark flexible loops or poorly resolved regions; low B-factors mark the rigid, well-ordered core.

Q: How big and how compact is the whole molecule?
A: Three whole-structure scalars: the radius of gyration (RMS distance of Cα from centroid, in Å), the count of Cα–Cα contacts (pairs closer than 8 Å and separated by more than four residues in sequence — i.e. tertiary, not local, contacts), and the bounding-box dimensions. Together they distinguish compact globular folds from extended fibres or disordered chains.

Q: What does the local fold look like, residue by residue?
A: A 3Di character summarizes, for each residue, the relative orientation of the Cα frame of its nearest spatial neighbor. Because it encodes fold topology rather than chemistry, 3Di alignments detect remote structural similarity that sequence alignment misses.

Q: How confident is the AlphaFold model at each residue?
A: F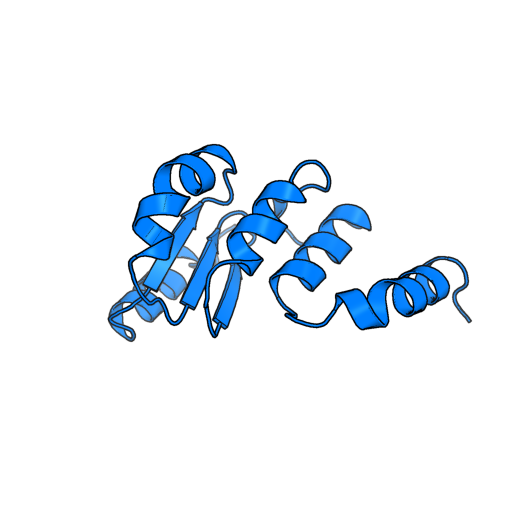or AlphaFold models, the B-factor field carries pLDDT — the model's own estimate of local accuracy on a 0–100 scale. Regions with pLDDT<50 should be treated as essentially unmodeled; they often correspond to intrinsically disordered segments.